Protein AF-A0A316KCZ7-F1 (afdb_monomer_lite)

Radius of gyration: 11.75 Å; chains: 1; bounding box: 23×29×32 Å

Foldseek 3Di:
DCCVFACDVVGQVPDDDVGHHDNDLVRCLVCLVVVLVQLPDAPPDPSHPPDVDHRDDVVVSVVSVVCVVVPSDDD

Structure (mmCIF, N/CA/C/O backbone):
data_AF-A0A316KCZ7-F1
#
_entry.id   AF-A0A316KCZ7-F1
#
loop_
_atom_site.group_PDB
_atom_site.id
_atom_site.type_symbol
_atom_site.label_atom_id
_atom_site.label_alt_id
_atom_site.label_comp_id
_atom_site.label_asym_id
_atom_site.label_entity_id
_atom_site.label_seq_id
_atom_site.pdbx_PDB_ins_code
_atom_site.Cartn_x
_atom_site.Cartn_y
_atom_site.Cartn_z
_atom_site.occupancy
_atom_site.B_iso_or_equiv
_atom_site.auth_seq_id
_atom_site.auth_comp_id
_atom_site.auth_asym_id
_atom_site.auth_atom_id
_atom_site.pdbx_PDB_model_num
ATOM 1 N N . MET A 1 1 ? -6.471 2.285 -9.576 1.00 82.69 1 MET A N 1
ATOM 2 C CA . MET A 1 1 ? -7.200 2.105 -8.297 1.00 82.69 1 MET A CA 1
ATOM 3 C C . MET A 1 1 ? -6.505 2.827 -7.147 1.00 82.69 1 MET A C 1
ATOM 5 O O . MET A 1 1 ? -7.075 3.798 -6.670 1.00 82.69 1 MET A O 1
ATOM 9 N N . ILE A 1 2 ? -5.296 2.425 -6.727 1.00 90.94 2 ILE A N 1
ATOM 10 C CA . ILE A 1 2 ? -4.617 3.063 -5.580 1.00 90.94 2 ILE A CA 1
ATOM 11 C C . ILE A 1 2 ? -4.368 4.554 -5.816 1.00 90.94 2 ILE A C 1
ATOM 13 O O . ILE A 1 2 ? -4.776 5.361 -4.991 1.00 90.94 2 ILE A O 1
ATOM 17 N N . GLN A 1 3 ? -3.810 4.938 -6.969 1.00 89.31 3 GLN A N 1
ATOM 18 C CA . GLN A 1 3 ? -3.573 6.357 -7.272 1.00 89.31 3 GLN A CA 1
ATOM 19 C C . GLN A 1 3 ? -4.854 7.195 -7.165 1.00 89.31 3 GLN A C 1
ATOM 21 O O . GLN A 1 3 ? -4.883 8.213 -6.487 1.00 89.31 3 GLN A O 1
ATOM 26 N N . THR A 1 4 ? -5.946 6.706 -7.754 1.00 89.25 4 THR A N 1
ATOM 27 C CA . THR A 1 4 ? -7.258 7.368 -7.756 1.00 89.25 4 THR A CA 1
ATOM 28 C C . THR A 1 4 ? -7.842 7.574 -6.356 1.00 89.25 4 THR A C 1
ATOM 30 O O . THR A 1 4 ? -8.528 8.562 -6.131 1.00 89.25 4 THR A O 1
ATOM 33 N N . ASN A 1 5 ? -7.599 6.648 -5.423 1.00 89.50 5 ASN A N 1
ATOM 34 C CA . ASN A 1 5 ? -8.219 6.667 -4.092 1.00 89.50 5 ASN A CA 1
ATOM 35 C C . ASN A 1 5 ? -7.284 7.180 -2.985 1.00 89.50 5 ASN A C 1
ATOM 37 O O . ASN A 1 5 ? -7.750 7.475 -1.886 1.00 89.50 5 ASN A O 1
ATOM 41 N N . CYS A 1 6 ? -5.973 7.241 -3.234 1.00 91.44 6 CYS A N 1
ATOM 42 C CA . CYS A 1 6 ? -4.972 7.482 -2.194 1.00 91.44 6 CYS A CA 1
ATOM 43 C C . CYS A 1 6 ? -4.021 8.638 -2.528 1.00 91.44 6 CYS A C 1
ATOM 45 O O . CYS A 1 6 ? -3.603 9.355 -1.612 1.00 91.44 6 CYS A O 1
ATOM 47 N N . SER A 1 7 ? -3.694 8.857 -3.807 1.00 93.12 7 SER A N 1
ATOM 48 C CA . SER A 1 7 ? -2.691 9.842 -4.254 1.00 93.12 7 SER A CA 1
ATOM 49 C C . SER A 1 7 ? -3.256 11.254 -4.342 1.00 93.12 7 SER A C 1
ATOM 51 O O . SER A 1 7 ? -3.112 11.968 -5.329 1.00 93.12 7 SER A O 1
ATOM 53 N N . THR A 1 8 ? -3.901 11.662 -3.256 1.00 90.75 8 THR A N 1
ATOM 54 C CA . THR A 1 8 ? -4.447 12.999 -3.048 1.00 90.75 8 THR A CA 1
ATOM 55 C C . THR A 1 8 ? -3.407 13.873 -2.354 1.00 90.75 8 THR A C 1
ATOM 57 O O . THR A 1 8 ? -2.660 13.400 -1.487 1.00 90.75 8 THR A O 1
ATOM 60 N N . SER A 1 9 ? -3.352 15.159 -2.718 1.00 88.56 9 SER A N 1
ATOM 61 C CA . SER A 1 9 ? -2.501 16.142 -2.037 1.00 88.56 9 SER A CA 1
ATOM 62 C C . SER A 1 9 ? -2.763 16.134 -0.528 1.00 88.56 9 SER A C 1
ATOM 64 O O . SER A 1 9 ? -3.907 16.058 -0.090 1.00 88.56 9 SER A O 1
ATOM 66 N N . GLY A 1 10 ? -1.695 16.137 0.272 1.00 86.56 10 GLY A N 1
ATOM 67 C CA . GLY A 1 10 ? -1.767 15.977 1.730 1.00 86.56 10 GLY A CA 1
ATOM 68 C C . GLY A 1 10 ? -1.815 14.522 2.220 1.00 86.56 10 GLY A C 1
ATOM 69 O O . GLY A 1 10 ? -1.296 14.245 3.302 1.00 86.56 10 GLY A O 1
ATOM 70 N N . CYS A 1 11 ? -2.296 13.573 1.409 1.00 92.75 11 CYS A N 1
ATOM 71 C CA . CYS A 1 11 ? -2.352 12.140 1.729 1.00 92.75 11 CYS A CA 1
ATOM 72 C C . CYS A 1 11 ? -1.169 11.387 1.104 1.00 92.75 11 CYS A C 1
ATOM 74 O O . CYS A 1 11 ? -0.088 11.418 1.676 1.00 92.75 11 CYS A O 1
ATOM 76 N N . HIS A 1 12 ? -1.299 10.767 -0.069 1.00 95.81 12 HIS A N 1
ATOM 77 C CA . HIS A 1 12 ? -0.200 9.995 -0.672 1.00 95.81 12 HIS A CA 1
ATOM 78 C C . HIS A 1 12 ? 0.353 10.578 -1.980 1.00 95.81 12 HIS A C 1
ATOM 80 O O . HIS A 1 12 ? 1.118 9.906 -2.664 1.00 95.81 12 HIS A O 1
ATOM 86 N N . ALA A 1 13 ? 0.023 11.832 -2.318 1.00 94.12 13 ALA A N 1
ATOM 87 C CA . ALA A 1 13 ? 0.645 12.515 -3.460 1.00 94.12 13 ALA A CA 1
ATOM 88 C C . ALA A 1 13 ? 2.116 12.900 -3.214 1.00 94.12 13 ALA A C 1
ATOM 90 O O . ALA A 1 13 ? 2.906 13.000 -4.147 1.00 94.12 13 ALA A O 1
ATOM 91 N N . THR A 1 14 ? 2.500 13.123 -1.955 1.00 93.88 14 THR A N 1
ATOM 92 C CA . THR A 1 14 ? 3.877 13.436 -1.553 1.00 93.88 14 THR A CA 1
ATOM 93 C C . THR A 1 14 ? 4.266 12.617 -0.325 1.00 93.88 14 THR A C 1
ATOM 95 O O . THR A 1 14 ? 3.415 12.385 0.548 1.00 93.88 14 THR A O 1
ATOM 98 N N . PRO A 1 15 ? 5.532 12.172 -0.231 1.00 92.81 15 PRO A N 1
ATOM 99 C CA . PRO A 1 15 ? 5.982 11.379 0.901 1.00 92.81 15 PRO A CA 1
ATOM 100 C C . PRO A 1 15 ? 6.079 12.238 2.171 1.00 92.81 15 PRO A C 1
ATOM 102 O O . PRO A 1 15 ? 6.317 13.444 2.117 1.00 92.81 15 PRO A O 1
ATOM 105 N N . GLY A 1 16 ? 5.908 11.607 3.330 1.00 89.38 16 GLY A N 1
ATOM 106 C CA . GLY A 1 16 ? 6.080 12.210 4.650 1.00 89.38 16 GLY A CA 1
ATOM 107 C C . GLY A 1 16 ? 6.307 11.152 5.739 1.00 89.38 16 GLY A C 1
ATOM 108 O O . GLY A 1 16 ? 6.322 9.953 5.443 1.00 89.38 16 GLY A O 1
ATOM 109 N N . PRO A 1 17 ? 6.480 11.557 7.010 1.00 88.12 17 PRO A N 1
ATOM 110 C CA . PRO A 1 17 ? 6.715 10.624 8.113 1.00 88.12 17 PRO A CA 1
ATOM 111 C C . PRO A 1 17 ? 5.590 9.586 8.232 1.00 88.12 17 PRO A C 1
ATOM 113 O O . PRO A 1 17 ? 4.432 9.942 8.435 1.00 88.12 17 PRO A O 1
ATOM 116 N N . GLY A 1 18 ? 5.920 8.300 8.062 1.00 85.38 18 GLY A N 1
ATOM 117 C CA . GLY A 1 18 ? 4.944 7.199 8.105 1.00 85.38 18 GLY A CA 1
ATOM 118 C C . GLY A 1 18 ? 3.912 7.198 6.966 1.00 85.38 18 GLY A C 1
ATOM 119 O O . GLY A 1 18 ? 2.920 6.475 7.042 1.00 85.38 18 GLY A O 1
ATOM 120 N N . LYS A 1 19 ? 4.128 8.003 5.921 1.00 91.19 19 LYS A N 1
ATOM 121 C CA . LYS A 1 19 ? 3.178 8.260 4.836 1.00 91.19 19 LYS A CA 1
ATOM 122 C C . LYS A 1 19 ? 3.919 8.197 3.495 1.00 91.19 19 LYS A C 1
ATOM 124 O O . LYS A 1 19 ? 4.450 9.216 3.054 1.00 91.19 19 LYS A O 1
ATOM 129 N N . PRO A 1 20 ? 4.016 7.020 2.854 1.00 94.00 20 PRO A N 1
ATOM 130 C CA . PRO A 1 20 ? 4.701 6.901 1.570 1.00 94.00 20 PRO A CA 1
ATOM 131 C C . PRO A 1 20 ? 3.939 7.657 0.476 1.00 94.00 20 PRO A C 1
ATOM 133 O O . PRO A 1 20 ? 2.715 7.799 0.553 1.00 94.00 20 PRO A O 1
ATOM 136 N N . ALA A 1 21 ? 4.656 8.115 -0.548 1.00 95.75 21 ALA A N 1
ATOM 137 C CA . ALA A 1 21 ? 4.029 8.486 -1.811 1.00 95.75 21 ALA A CA 1
ATOM 138 C C . ALA A 1 21 ? 3.496 7.224 -2.504 1.00 95.75 21 ALA A C 1
ATOM 140 O O . ALA A 1 21 ? 4.090 6.159 -2.350 1.00 95.75 21 ALA A O 1
ATOM 141 N N . LEU A 1 22 ? 2.382 7.330 -3.227 1.00 96.06 22 LEU A N 1
ATOM 142 C CA . LEU A 1 22 ? 1.737 6.212 -3.933 1.00 96.06 22 LEU A CA 1
ATOM 143 C C . LEU A 1 22 ? 1.413 6.593 -5.386 1.00 96.06 22 LEU A C 1
ATOM 145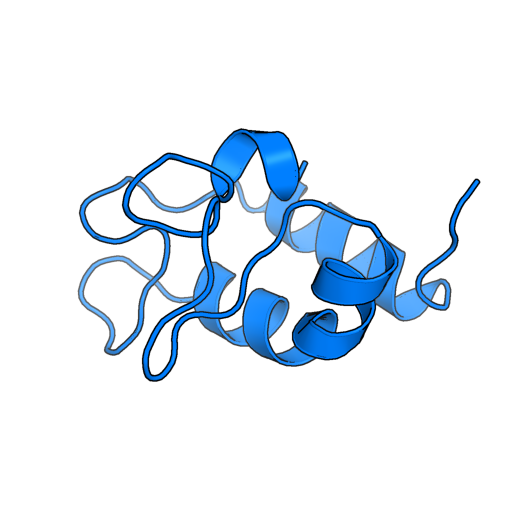 O O . LEU A 1 22 ? 0.344 6.273 -5.905 1.00 96.06 22 LEU A O 1
ATOM 149 N N . ASN A 1 23 ? 2.302 7.335 -6.040 1.00 94.81 23 ASN A N 1
ATOM 150 C CA . ASN A 1 23 ? 2.059 7.928 -7.357 1.00 94.81 23 ASN A CA 1
ATOM 151 C C . ASN A 1 23 ? 2.429 6.994 -8.505 1.00 94.81 23 ASN A C 1
ATOM 153 O O . ASN A 1 23 ? 1.900 7.127 -9.603 1.00 94.81 23 ASN A O 1
ATOM 157 N N . THR A 1 24 ? 3.341 6.063 -8.262 1.00 94.81 24 THR A N 1
ATOM 158 C CA . THR A 1 24 ? 3.910 5.180 -9.281 1.00 94.81 24 THR A CA 1
ATOM 159 C C . THR A 1 24 ? 3.670 3.719 -8.937 1.00 94.81 24 THR A C 1
ATOM 161 O O . THR A 1 24 ? 3.421 3.370 -7.781 1.00 94.81 24 THR A O 1
ATOM 164 N N . HIS A 1 25 ? 3.764 2.845 -9.942 1.00 95.12 25 HIS A N 1
ATOM 165 C CA . HIS A 1 25 ? 3.730 1.401 -9.713 1.00 95.12 25 HIS A CA 1
ATOM 166 C C . HIS A 1 25 ? 4.794 0.979 -8.698 1.00 95.12 25 HIS A C 1
ATOM 168 O O . HIS A 1 25 ? 4.452 0.340 -7.711 1.00 95.12 25 HIS A O 1
ATOM 174 N N . ALA A 1 26 ? 6.046 1.410 -8.875 1.00 96.25 26 ALA A N 1
ATOM 175 C CA . ALA A 1 26 ? 7.151 1.039 -7.993 1.00 96.25 26 ALA A CA 1
ATOM 176 C C . ALA A 1 26 ? 6.880 1.398 -6.521 1.00 96.25 26 ALA A C 1
ATOM 178 O O . ALA A 1 26 ? 7.086 0.575 -5.629 1.00 96.25 26 ALA A O 1
ATOM 179 N N . GLU A 1 27 ? 6.361 2.600 -6.262 1.00 96.06 27 GLU A N 1
ATOM 180 C CA . GLU A 1 27 ? 5.982 3.037 -4.916 1.00 96.06 27 GLU A CA 1
ATOM 181 C C . GLU A 1 27 ? 4.836 2.200 -4.333 1.00 96.06 27 GLU A C 1
ATOM 183 O O . GLU A 1 27 ? 4.891 1.790 -3.172 1.00 96.06 27 GLU A O 1
ATOM 188 N N . ILE A 1 28 ? 3.799 1.921 -5.126 1.00 96.81 28 ILE A N 1
ATOM 189 C CA . ILE A 1 28 ? 2.643 1.130 -4.684 1.00 96.81 28 ILE A CA 1
ATOM 190 C C . ILE A 1 28 ? 3.065 -0.313 -4.406 1.00 96.81 28 ILE A C 1
ATOM 192 O O . ILE A 1 28 ? 2.722 -0.860 -3.359 1.00 96.81 28 ILE A O 1
ATOM 196 N N . SER A 1 29 ? 3.842 -0.906 -5.306 1.00 97.06 29 SER A N 1
ATOM 197 C CA . SER A 1 29 ? 4.367 -2.267 -5.218 1.00 97.06 29 SER A CA 1
ATOM 198 C C . SER A 1 29 ? 5.263 -2.446 -3.999 1.00 97.06 29 SER A C 1
ATOM 200 O O . SER A 1 29 ? 5.071 -3.392 -3.234 1.00 97.06 29 SER A O 1
ATOM 202 N N . ALA A 1 30 ? 6.157 -1.489 -3.731 1.00 96.88 30 ALA A N 1
ATOM 203 C CA . ALA A 1 30 ? 7.003 -1.497 -2.537 1.00 96.88 30 ALA A CA 1
ATOM 204 C C . ALA A 1 30 ? 6.1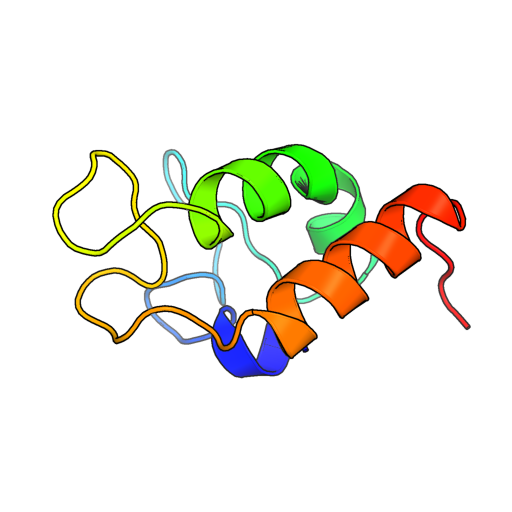99 -1.456 -1.223 1.00 96.88 30 ALA A C 1
ATOM 206 O O . ALA A 1 30 ? 6.665 -1.945 -0.195 1.00 96.88 30 ALA A O 1
ATOM 207 N N . ASN A 1 31 ? 4.983 -0.901 -1.245 1.00 96.81 31 ASN A N 1
ATOM 208 C CA . ASN A 1 31 ? 4.127 -0.741 -0.067 1.00 96.81 31 ASN A CA 1
ATOM 209 C C . ASN A 1 31 ? 2.899 -1.672 -0.065 1.00 96.81 31 ASN A C 1
ATOM 211 O O . ASN A 1 31 ? 2.052 -1.567 0.826 1.00 96.81 31 ASN A O 1
ATOM 215 N N . ALA A 1 32 ? 2.776 -2.593 -1.024 1.00 96.88 32 ALA A N 1
ATOM 216 C CA . ALA A 1 32 ? 1.510 -3.256 -1.332 1.00 96.88 32 ALA A CA 1
ATOM 217 C C . ALA A 1 32 ? 0.913 -4.046 -0.155 1.00 96.88 32 ALA A C 1
ATOM 219 O O . ALA A 1 32 ? -0.285 -3.955 0.120 1.00 96.88 32 ALA A O 1
ATOM 220 N N . LEU A 1 33 ? 1.741 -4.770 0.603 1.00 96.62 33 LEU A N 1
ATOM 221 C CA . LEU A 1 33 ? 1.276 -5.516 1.778 1.00 96.62 33 LEU A CA 1
ATOM 222 C C . LEU A 1 33 ? 0.750 -4.588 2.876 1.00 96.62 33 LEU A C 1
ATOM 224 O O . LEU A 1 33 ? -0.294 -4.862 3.469 1.00 96.62 33 LEU A O 1
ATOM 228 N N . GLN A 1 34 ? 1.440 -3.473 3.113 1.00 95.81 34 GLN A N 1
ATOM 229 C CA . GLN A 1 34 ? 1.022 -2.493 4.107 1.00 95.81 34 GLN A CA 1
ATOM 230 C C . GLN A 1 34 ? -0.277 -1.807 3.684 1.00 95.81 34 GLN A C 1
ATOM 232 O O . GLN A 1 34 ? -1.196 -1.703 4.495 1.00 95.81 34 GLN A O 1
ATOM 237 N N . ILE A 1 35 ? -0.385 -1.415 2.411 1.00 96.06 35 ILE A N 1
ATOM 238 C CA . ILE A 1 35 ? -1.615 -0.865 1.831 1.00 96.06 35 ILE A CA 1
ATOM 239 C C . ILE A 1 35 ? -2.768 -1.847 2.048 1.00 96.06 35 ILE A C 1
ATOM 241 O O . ILE A 1 35 ? -3.785 -1.470 2.625 1.00 96.06 35 ILE A O 1
ATOM 245 N N . ARG A 1 36 ? -2.592 -3.126 1.685 1.00 96.31 36 ARG A N 1
ATOM 246 C CA . ARG A 1 36 ? -3.611 -4.172 1.871 1.00 96.31 36 ARG A CA 1
ATOM 247 C C . ARG A 1 36 ? -4.057 -4.287 3.329 1.00 96.31 36 ARG A C 1
ATOM 249 O O . ARG A 1 36 ? -5.242 -4.485 3.586 1.00 96.31 36 ARG A O 1
ATOM 256 N N . ASN A 1 37 ? -3.126 -4.172 4.273 1.00 95.62 37 ASN A N 1
ATOM 257 C CA . ASN A 1 37 ? -3.427 -4.275 5.698 1.00 95.62 37 ASN A CA 1
ATOM 258 C C . ASN A 1 37 ? -4.243 -3.084 6.210 1.00 95.62 37 ASN A C 1
ATOM 260 O O . ASN A 1 37 ? -5.145 -3.285 7.019 1.00 95.62 37 ASN A O 1
ATOM 264 N N . VAL A 1 38 ? -3.958 -1.860 5.754 1.00 95.12 38 VAL A N 1
ATOM 265 C CA . VAL A 1 38 ? -4.661 -0.659 6.239 1.00 95.12 38 VAL A CA 1
ATOM 266 C C . VAL A 1 38 ? -6.015 -0.444 5.567 1.00 95.12 38 VAL A C 1
ATOM 268 O O . VAL A 1 38 ? -6.950 -0.032 6.247 1.00 95.12 38 VAL A O 1
ATOM 271 N N . ILE A 1 39 ? -6.164 -0.782 4.280 1.00 94.94 39 ILE A N 1
ATOM 272 C CA . ILE A 1 39 ? -7.438 -0.603 3.556 1.00 94.94 39 ILE A CA 1
ATOM 273 C C . ILE A 1 39 ? -8.508 -1.628 3.959 1.00 94.94 39 ILE A C 1
ATOM 275 O O . ILE A 1 39 ? -9.693 -1.404 3.739 1.00 94.94 39 ILE A O 1
ATOM 279 N N . LYS A 1 40 ? -8.102 -2.765 4.546 1.00 95.38 40 LYS A N 1
ATOM 280 C CA . LYS A 1 40 ? -9.021 -3.799 5.056 1.00 95.38 40 LYS A CA 1
ATOM 281 C C . LYS A 1 40 ? -9.682 -3.421 6.381 1.00 95.38 40 LYS A C 1
ATOM 283 O O . LYS A 1 40 ? -10.724 -3.992 6.712 1.00 95.38 40 LYS A O 1
ATOM 288 N N . LYS A 1 41 ? -9.084 -2.481 7.118 1.00 95.62 41 LYS A N 1
ATOM 289 C CA . LYS A 1 41 ? -9.585 -2.009 8.410 1.00 95.62 41 LYS A CA 1
ATOM 290 C C . LYS A 1 41 ? -10.941 -1.326 8.257 1.00 95.62 41 LYS A C 1
ATOM 292 O O . LYS A 1 41 ? -11.317 -0.876 7.174 1.00 95.62 41 LYS A O 1
ATOM 297 N N . ASN A 1 42 ? -11.674 -1.249 9.352 1.00 94.12 42 ASN A N 1
ATOM 298 C CA . ASN A 1 42 ? -12.956 -0.574 9.447 1.00 94.12 42 ASN A CA 1
ATOM 299 C C . ASN A 1 42 ? -12.789 0.850 10.001 1.00 94.12 42 ASN A C 1
ATOM 301 O O . ASN A 1 42 ? -11.819 1.130 10.715 1.00 94.12 42 ASN A O 1
ATOM 305 N N . PRO A 1 43 ? -13.736 1.757 9.702 1.00 92.56 43 PRO A N 1
ATOM 306 C CA . PRO A 1 43 ? -13.735 3.098 10.269 1.00 92.56 43 PRO A CA 1
ATOM 307 C C . PRO A 1 43 ? -13.663 3.062 11.801 1.00 92.56 43 PRO A C 1
ATOM 309 O O . PRO A 1 43 ? -14.416 2.338 12.447 1.00 92.56 43 PRO A O 1
ATOM 312 N N . GLY A 1 44 ? -12.750 3.848 12.375 1.00 89.94 44 GLY A N 1
ATOM 313 C CA . GLY A 1 44 ? -12.495 3.895 13.820 1.00 89.94 44 GLY A CA 1
ATOM 314 C C . GLY A 1 44 ? -11.360 2.984 14.298 1.00 89.94 44 GLY A C 1
ATOM 315 O O . GLY A 1 44 ? -10.866 3.176 15.408 1.00 89.94 44 GLY A O 1
ATOM 316 N N . GLU A 1 45 ? -10.884 2.047 13.473 1.00 93.38 45 GLU A N 1
ATOM 317 C CA . GLU A 1 45 ? -9.704 1.250 13.815 1.00 93.38 45 GLU A CA 1
ATOM 318 C C . GLU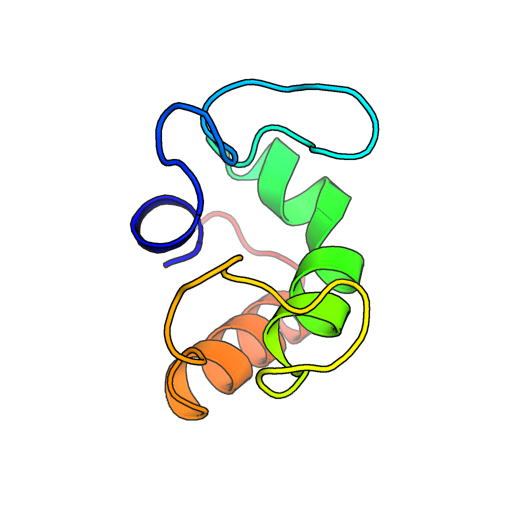 A 1 45 ? -8.401 2.064 13.666 1.00 93.38 45 GLU A C 1
ATOM 320 O O . GLU A 1 45 ? -8.277 2.896 12.757 1.00 93.38 45 GLU A O 1
ATOM 325 N N . PRO A 1 4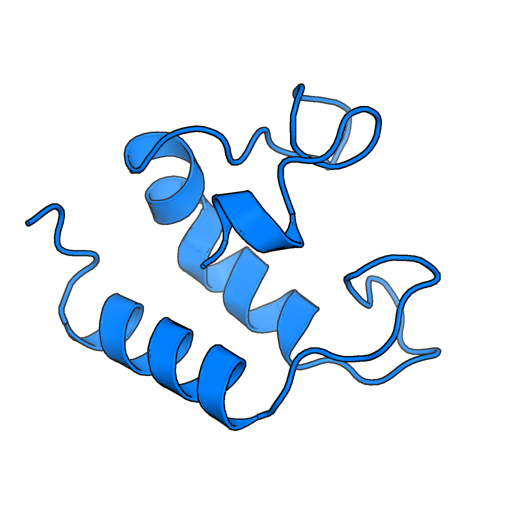6 ? -7.379 1.818 14.509 1.00 91.44 46 PRO A N 1
ATOM 326 C CA . PRO A 1 46 ? -6.091 2.492 14.388 1.00 91.44 46 PRO A CA 1
ATOM 327 C C . PRO A 1 46 ? -5.477 2.298 13.000 1.00 91.44 46 PRO A C 1
ATOM 329 O O . PRO A 1 46 ? -5.381 1.174 12.505 1.00 91.44 46 PRO A O 1
ATOM 332 N N . GLN A 1 47 ? -4.995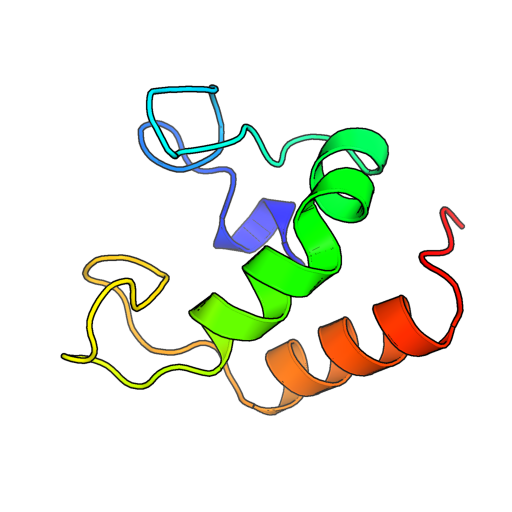 3.388 12.396 1.00 90.94 47 GLN A N 1
ATOM 333 C CA . GLN A 1 47 ? -4.405 3.401 11.048 1.00 90.94 47 GLN A CA 1
ATOM 334 C C . GLN A 1 47 ? -5.377 2.970 9.934 1.00 90.94 47 GLN A C 1
ATOM 336 O O . GLN A 1 47 ? -4.928 2.535 8.873 1.00 90.94 47 GLN A O 1
ATOM 341 N N . PHE A 1 48 ? -6.689 3.051 10.171 1.00 93.62 48 PHE A N 1
ATOM 342 C CA . PHE A 1 48 ? -7.683 2.938 9.111 1.00 93.62 48 PHE A CA 1
ATOM 343 C C . PHE A 1 48 ? -7.398 3.959 8.005 1.00 93.62 48 PHE A C 1
ATOM 345 O O . PHE A 1 48 ? -7.137 5.134 8.277 1.00 93.62 48 PHE A O 1
ATOM 352 N N . MET A 1 49 ? -7.460 3.491 6.762 1.00 93.19 49 MET A N 1
ATOM 353 C CA . MET A 1 49 ? -7.342 4.321 5.572 1.00 93.19 49 MET A CA 1
ATOM 354 C C . MET A 1 49 ? -8.477 3.975 4.598 1.00 93.19 49 MET A C 1
ATOM 356 O O . MET A 1 49 ? -8.778 2.789 4.442 1.00 93.19 49 MET A O 1
ATOM 360 N N . PRO A 1 50 ? -9.070 4.966 3.905 1.00 92.44 50 PRO A N 1
ATOM 361 C CA . PRO A 1 50 ? -8.692 6.387 3.880 1.00 92.44 50 PRO A CA 1
ATOM 362 C C . PRO A 1 50 ? -9.030 7.150 5.174 1.00 92.44 50 PRO A C 1
ATOM 364 O O . PRO A 1 50 ? -10.112 6.993 5.737 1.00 92.44 50 PRO A O 1
ATOM 367 N N . LEU A 1 51 ? -8.114 8.005 5.644 1.00 89.62 51 LEU A N 1
ATOM 368 C CA . LEU A 1 51 ? -8.312 8.785 6.871 1.00 89.62 51 LEU A CA 1
ATOM 369 C C . LEU A 1 51 ? -9.487 9.764 6.715 1.00 89.62 51 LEU A C 1
ATOM 371 O O . LEU A 1 51 ? -9.500 10.571 5.791 1.00 89.62 51 LEU A O 1
ATOM 375 N N . GLY A 1 52 ? -10.462 9.700 7.627 1.00 85.75 52 GLY A N 1
ATOM 376 C CA . GLY A 1 52 ? -11.655 10.559 7.595 1.00 85.75 52 GLY A CA 1
ATOM 377 C C . GLY A 1 52 ? -12.625 10.267 6.441 1.00 85.75 52 GLY A C 1
ATOM 378 O O . GLY A 1 52 ? -13.612 10.982 6.287 1.00 85.75 52 GLY A O 1
ATOM 379 N N . GLY A 1 53 ? -12.353 9.233 5.639 1.00 85.31 53 GLY A N 1
ATOM 380 C CA . GLY A 1 53 ? -13.189 8.804 4.524 1.00 85.31 53 GLY A CA 1
ATOM 381 C C . GLY A 1 53 ? -14.041 7.581 4.853 1.00 85.31 53 GLY A C 1
ATOM 382 O O . GLY A 1 53 ? -13.937 6.972 5.919 1.00 85.31 53 GLY A O 1
ATOM 383 N N . GLN A 1 54 ? -14.885 7.199 3.897 1.00 90.56 54 GLN A N 1
ATOM 384 C CA . GLN A 1 54 ? -15.572 5.911 3.936 1.00 90.56 54 GLN A CA 1
ATOM 385 C C . GLN A 1 54 ? -14.602 4.776 3.599 1.00 90.56 54 GLN A C 1
ATOM 387 O O . GLN A 1 54 ? -13.609 4.967 2.893 1.00 90.56 54 GLN A O 1
ATOM 392 N N . LYS A 1 55 ? -14.910 3.573 4.091 1.00 93.50 55 LYS A N 1
ATOM 393 C CA . LYS A 1 55 ? -14.174 2.362 3.723 1.00 93.50 55 LYS A CA 1
ATOM 394 C C . LYS A 1 55 ? -14.301 2.123 2.218 1.00 93.50 55 LYS A C 1
ATOM 396 O O . LYS A 1 55 ? -15.369 2.328 1.642 1.00 93.50 55 LYS A O 1
ATOM 401 N N . LEU A 1 56 ? -13.213 1.672 1.595 1.00 94.00 56 LEU A N 1
ATOM 402 C CA . LEU A 1 56 ? -13.249 1.223 0.206 1.00 94.00 56 LEU A CA 1
ATOM 403 C C . LEU A 1 56 ? -14.204 0.032 0.063 1.00 94.00 56 LEU A C 1
ATOM 405 O O . LEU A 1 56 ? -14.331 -0.782 0.976 1.00 94.00 56 LEU A O 1
ATOM 409 N N . ALA A 1 57 ? -14.847 -0.087 -1.097 1.00 94.50 57 ALA A N 1
ATOM 410 C CA . ALA A 1 57 ? -15.680 -1.245 -1.393 1.00 94.50 57 ALA A CA 1
ATOM 411 C C . ALA A 1 57 ? -14.859 -2.543 -1.303 1.00 94.50 57 ALA A C 1
ATOM 413 O O . ALA A 1 57 ? -13.724 -2.601 -1.789 1.00 94.50 57 ALA A O 1
ATOM 414 N N . ASP A 1 58 ? -15.452 -3.600 -0.746 1.00 94.00 58 ASP A N 1
ATOM 415 C CA . ASP A 1 58 ? -14.775 -4.892 -0.576 1.00 94.00 58 ASP A CA 1
ATOM 416 C C . ASP A 1 58 ? -14.275 -5.465 -1.912 1.00 94.00 58 ASP A C 1
ATOM 418 O O . ASP A 1 58 ? -13.210 -6.076 -1.962 1.00 94.00 58 ASP A O 1
ATOM 422 N N . SER A 1 59 ? -14.975 -5.185 -3.016 1.00 95.75 59 SER A N 1
ATOM 423 C CA . SER A 1 59 ? -14.551 -5.564 -4.369 1.00 95.75 59 SER A CA 1
ATOM 424 C C . SER A 1 59 ? -13.233 -4.906 -4.795 1.00 95.75 59 SER A C 1
ATOM 426 O O . SER A 1 59 ? -12.402 -5.562 -5.420 1.00 95.75 59 SER A O 1
ATOM 428 N N . LEU A 1 60 ? -12.988 -3.644 -4.422 1.00 94.94 60 LEU A N 1
ATOM 429 C CA . LEU A 1 60 ? -11.724 -2.951 -4.708 1.00 94.94 60 LEU A CA 1
ATOM 430 C C . LEU A 1 60 ? -10.582 -3.503 -3.854 1.00 94.94 60 LEU A C 1
ATOM 432 O O . LEU A 1 60 ? -9.464 -3.682 -4.338 1.00 94.94 60 LEU A O 1
ATOM 436 N N . ILE A 1 61 ? -10.870 -3.805 -2.588 1.00 95.94 61 ILE A N 1
ATOM 437 C CA . ILE A 1 61 ? -9.908 -4.424 -1.672 1.00 95.94 61 ILE A CA 1
ATOM 438 C C . ILE A 1 61 ? -9.530 -5.825 -2.175 1.00 95.94 61 ILE A C 1
ATOM 440 O O . ILE A 1 61 ? -8.351 -6.187 -2.168 1.00 95.94 61 ILE A O 1
ATOM 444 N N . GLN A 1 62 ? -10.513 -6.601 -2.639 1.00 96.12 62 GLN A N 1
ATOM 445 C CA . GLN A 1 62 ? -10.296 -7.916 -3.238 1.00 96.12 62 GLN A CA 1
ATOM 446 C C . GLN A 1 62 ? -9.482 -7.813 -4.527 1.00 96.12 62 GLN A C 1
ATOM 448 O O . GLN A 1 62 ? -8.500 -8.536 -4.668 1.00 96.12 62 GLN A O 1
ATOM 453 N N . GLN A 1 63 ? -9.822 -6.879 -5.419 1.00 95.81 63 GLN A N 1
ATOM 454 C CA . GLN A 1 63 ? -9.067 -6.631 -6.648 1.00 95.81 63 GLN A CA 1
ATOM 455 C C . GLN A 1 63 ? -7.593 -6.318 -6.353 1.00 95.81 63 GLN A C 1
ATOM 457 O O . GLN A 1 63 ? -6.705 -6.858 -7.009 1.00 95.81 63 GLN A O 1
ATOM 462 N N . PHE A 1 64 ? -7.320 -5.492 -5.339 1.00 96.50 64 PHE A N 1
ATOM 463 C CA . PHE A 1 64 ? -5.950 -5.211 -4.909 1.00 96.50 64 PHE A CA 1
ATOM 464 C C . PHE A 1 64 ? -5.237 -6.450 -4.364 1.00 96.50 64 PHE A C 1
ATOM 466 O O . PHE A 1 64 ? -4.063 -6.665 -4.652 1.00 96.50 64 PHE A O 1
ATOM 473 N N . GLY A 1 65 ? -5.951 -7.276 -3.593 1.00 96.81 65 GLY A N 1
ATOM 474 C CA . GLY A 1 65 ? -5.450 -8.565 -3.120 1.00 96.81 65 GLY A CA 1
ATOM 475 C C . GLY A 1 65 ? -5.043 -9.479 -4.274 1.00 96.81 65 GLY A C 1
ATOM 476 O O . GLY A 1 65 ? -3.912 -9.949 -4.292 1.00 96.81 65 GLY A O 1
ATOM 477 N N . CYS A 1 66 ? -5.911 -9.641 -5.274 1.00 96.75 66 CYS A N 1
ATOM 478 C CA . CYS A 1 66 ? -5.611 -10.440 -6.459 1.00 96.75 66 CYS A CA 1
ATOM 479 C C . CYS A 1 66 ? -4.395 -9.908 -7.227 1.00 96.75 66 CYS A C 1
ATOM 481 O O . CYS A 1 66 ? -3.567 -10.700 -7.659 1.00 96.75 66 CYS A O 1
ATOM 483 N N . TRP A 1 67 ? -4.253 -8.588 -7.366 1.00 96.56 67 TRP A N 1
ATOM 484 C CA . TRP A 1 67 ? -3.082 -7.988 -8.015 1.00 96.56 67 TRP A CA 1
ATOM 485 C C . TRP A 1 67 ? -1.7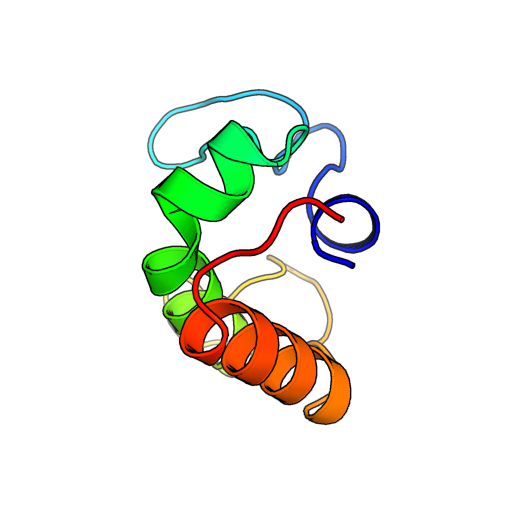70 -8.289 -7.265 1.00 96.56 67 TRP A C 1
ATOM 487 O O . TRP A 1 67 ? -0.748 -8.563 -7.894 1.00 96.56 67 TRP A O 1
ATOM 497 N N . ILE A 1 68 ? -1.800 -8.310 -5.925 1.00 97.06 68 ILE A N 1
ATOM 498 C CA . ILE A 1 68 ? -0.660 -8.756 -5.106 1.00 97.06 68 ILE A CA 1
ATOM 499 C C . ILE A 1 68 ? -0.352 -10.231 -5.367 1.00 97.06 68 ILE A C 1
ATOM 501 O O . ILE A 1 68 ? 0.802 -10.576 -5.619 1.00 97.06 68 ILE A O 1
ATOM 505 N N . ASP A 1 69 ? -1.373 -11.087 -5.344 1.00 97.00 69 ASP A N 1
ATOM 506 C CA . ASP A 1 69 ? -1.218 -12.536 -5.525 1.00 97.00 69 ASP A CA 1
ATOM 507 C C . ASP A 1 69 ? -0.739 -12.900 -6.946 1.00 97.00 69 ASP A C 1
ATOM 509 O O . ASP A 1 69 ? -0.080 -13.918 -7.145 1.00 97.00 69 ASP A O 1
ATOM 513 N N . GLN A 1 70 ? -1.014 -12.042 -7.930 1.00 96.19 70 GLN A N 1
ATOM 514 C CA . GLN A 1 70 ? -0.527 -12.152 -9.309 1.00 96.19 70 GLN A CA 1
ATOM 515 C C . GLN A 1 70 ? 0.926 -11.685 -9.496 1.00 96.19 70 GLN A C 1
ATOM 517 O O . GLN A 1 70 ? 1.447 -11.761 -10.607 1.00 96.19 70 GLN A O 1
ATOM 522 N N . GLY A 1 71 ? 1.592 -11.215 -8.438 1.00 96.00 71 GLY A N 1
ATOM 523 C CA . GLY A 1 71 ? 2.999 -10.817 -8.489 1.00 96.00 71 GLY A CA 1
ATOM 524 C C . GLY A 1 71 ? 3.234 -9.343 -8.808 1.00 96.00 71 GLY A C 1
ATOM 525 O O . GLY A 1 71 ? 4.298 -9.014 -9.323 1.00 96.00 71 GLY A O 1
ATOM 526 N N . LEU A 1 72 ? 2.281 -8.456 -8.483 1.00 95.00 72 LEU A N 1
ATOM 527 C CA . LEU A 1 72 ? 2.434 -6.998 -8.620 1.00 95.00 72 LEU A CA 1
ATOM 528 C C . LEU A 1 72 ? 2.720 -6.562 -10.068 1.00 95.00 72 LEU A C 1
ATOM 530 O O . LEU A 1 72 ? 3.587 -5.729 -10.318 1.00 95.00 72 LEU A O 1
ATOM 534 N N . LEU A 1 73 ? 2.002 -7.144 -11.029 1.00 92.75 73 LEU A N 1
ATOM 535 C CA . LEU A 1 73 ? 2.211 -6.906 -12.461 1.00 92.75 73 LEU A CA 1
ATOM 536 C C . LEU A 1 73 ? 2.078 -5.416 -12.836 1.00 92.75 73 LEU A C 1
ATOM 538 O O . LEU A 1 73 ? 1.251 -4.706 -12.256 1.00 92.75 73 LEU A O 1
ATOM 542 N N . ASP A 1 74 ? 2.886 -4.967 -13.800 1.00 91.19 74 ASP A N 1
ATOM 543 C CA . ASP A 1 74 ? 2.891 -3.607 -14.368 1.00 91.19 74 ASP A CA 1
ATOM 544 C C . ASP A 1 74 ? 2.601 -3.692 -15.873 1.00 91.19 74 ASP A C 1
ATOM 546 O O . ASP A 1 74 ? 3.516 -3.682 -16.697 1.00 91.19 74 ASP A O 1
ATOM 550 N N . ASN A 1 75 ? 1.328 -3.911 -16.218 1.00 77.12 75 ASN A N 1
ATOM 551 C CA . ASN A 1 75 ? 0.900 -4.332 -17.556 1.00 77.12 75 ASN A CA 1
ATOM 552 C C . ASN A 1 75 ? -0.212 -3.446 -18.116 1.00 77.12 75 ASN A C 1
ATOM 554 O O . ASN A 1 75 ? -1.121 -3.083 -17.330 1.00 77.12 75 ASN A O 1
#

Sequence (75 aa):
MIQTNCSTSGCHATPGPGKPALNTHAEISANALQIRNVIKKNPGEPQFMPLGGQKLADSLIQQFGCWIDQGLLDN

Secondary structure (DSSP, 8-state):
-HHHHH--TTTTSS-BTTB---SSHHHHHHTHHHHHHHHTSPTTSTT-SSTTSPPPPHHHHHHHHHHHHTT----

pLDDT: mean 93.21, std 3.78, range [77.12, 97.06]